Protein AF-A0A954XA10-F1 (afdb_monomer)

Secondary structure (DSSP, 8-state):
--------------------------HHHHHHHHHHHHHHHHHHHHHHHGGG--------------------TT---HHHHHHHHHHHHHHHHHHHHHHHHHHHT-SS---HHHHHHHHHHHHHHHH--------SSS--SSGGGS--SHHHHHHHHHH-

pLDDT: mean 70.25, std 20.05, range [32.91, 95.88]

Sequence (160 aa):
MSVTLKRAALTHLPTQTSYLTIPPKSITEAAMSYYRAAIVCGLFHMLVLDAAWGDEPASATPAKAATEKPADSHRVPLATARDRAKVMHNVYATTLEVIHDRYFHGDRAVIPARAMEDVFSEMKRQMKIEARWISVNLRAMSIDHEPETEFERQAAKALS

Radius of gyration: 32.08 Å; Cα contacts (8 Å, |Δi|>4): 57; chains: 1; bounding box: 71×60×80 Å

Solvent-accessible surface area (backbone atoms only — not comparable to full-atom values): 10490 Å² total; per-residue (Å²): 140,80,88,82,84,88,84,83,86,90,84,85,80,86,83,79,79,77,74,80,82,71,75,84,72,55,73,69,60,59,54,54,52,53,51,53,55,50,52,59,54,50,54,55,55,58,69,63,58,69,77,74,73,76,80,85,82,93,77,80,88,73,92,75,71,83,74,77,68,77,80,62,91,81,67,70,55,69,67,61,50,49,54,52,50,52,54,54,51,49,55,54,53,46,43,50,51,45,50,48,46,46,71,74,71,40,98,53,95,66,57,66,74,61,54,52,54,52,30,30,53,48,40,32,70,79,70,71,44,86,63,80,66,66,49,54,88,54,82,54,92,47,79,87,20,51,61,82,49,72,67,44,45,51,52,31,64,74,74,93

Mean predicted aligned error: 19.66 Å

Nearest PDB structures (foldseek):
  2f6m-assembly2_D  TM=5.474E-01  e=3.480E+00  Saccharomyces cerevisiae

Foldseek 3Di:
DDDDDDDDDDDDDDPPPPDPCPDPPDPVVVVVVVVVVVVVVVVVVVVVVVVPDDDDDDDDDDDDDPPPDPPPPPDDPPVVVVVVVVLVVLLVVLLCVLCCCCVPVNPDNDDVVVSVVVSQVSCCVPPVDHDDAADQPDDDPDPRRHQDDPVSVVVSVVVD

Structure (mmCIF, N/CA/C/O backbone):
data_AF-A0A954XA10-F1
#
_entry.id   AF-A0A954XA10-F1
#
loop_
_atom_site.group_PDB
_atom_site.id
_atom_site.type_symbol
_atom_site.label_atom_id
_atom_site.label_alt_id
_atom_site.label_comp_id
_atom_site.label_asym_id
_atom_site.label_entity_id
_atom_site.label_seq_id
_atom_site.pdbx_PDB_ins_code
_atom_site.Cartn_x
_atom_site.Cartn_y
_atom_site.Cartn_z
_atom_site.occupancy
_atom_site.B_iso_or_equiv
_atom_site.auth_seq_id
_atom_site.auth_comp_id
_atom_site.auth_asym_id
_atom_site.auth_atom_id
_atom_site.pdbx_PDB_model_num
ATOM 1 N N . MET A 1 1 ? 56.715 12.296 -37.375 1.00 35.69 1 MET A N 1
ATOM 2 C CA . MET A 1 1 ? 57.441 12.747 -36.165 1.00 35.69 1 MET A CA 1
ATOM 3 C C . MET A 1 1 ? 56.437 13.462 -35.278 1.00 35.69 1 MET A C 1
ATOM 5 O O . MET A 1 1 ? 55.844 14.405 -35.765 1.00 35.69 1 MET A O 1
ATOM 9 N N . SER A 1 2 ? 56.121 13.125 -34.036 1.00 32.91 2 SER A N 1
ATOM 10 C CA . SER A 1 2 ? 56.172 11.903 -33.231 1.00 32.91 2 SER A CA 1
ATOM 11 C C . SER A 1 2 ? 55.139 12.145 -32.125 1.00 32.91 2 SER A C 1
ATOM 13 O O . SER A 1 2 ? 55.119 13.219 -31.530 1.00 32.91 2 SER A O 1
ATOM 15 N N . VAL A 1 3 ? 54.264 11.170 -31.893 1.00 39.00 3 VAL A N 1
ATOM 16 C CA . VAL A 1 3 ? 53.295 11.157 -30.791 1.00 39.00 3 VAL A CA 1
ATOM 17 C C . VAL A 1 3 ? 54.035 10.709 -29.533 1.00 39.00 3 VAL A C 1
ATOM 19 O O . VAL A 1 3 ? 54.630 9.634 -29.545 1.00 39.00 3 VAL A O 1
ATOM 22 N N . THR A 1 4 ? 53.986 11.486 -28.449 1.00 42.84 4 THR A N 1
ATOM 23 C CA . THR A 1 4 ? 54.575 11.082 -27.161 1.00 42.84 4 THR A CA 1
ATOM 24 C C . THR A 1 4 ? 53.473 10.881 -26.127 1.00 42.84 4 THR A C 1
ATOM 26 O O . THR A 1 4 ? 53.104 11.790 -25.387 1.00 42.84 4 THR A O 1
ATOM 29 N N . LEU A 1 5 ? 52.952 9.652 -26.090 1.00 41.03 5 LEU A N 1
ATOM 30 C CA . LEU A 1 5 ? 52.228 9.082 -24.955 1.00 41.03 5 LEU A CA 1
ATOM 31 C C . LEU A 1 5 ? 53.165 9.063 -23.735 1.00 41.03 5 LEU A C 1
ATOM 33 O O . LEU A 1 5 ? 54.198 8.394 -23.771 1.00 41.03 5 LEU A O 1
ATOM 37 N N . LYS A 1 6 ? 52.791 9.708 -22.625 1.00 37.69 6 LYS A N 1
ATOM 38 C CA . LYS A 1 6 ? 53.356 9.383 -21.307 1.00 37.69 6 LYS A CA 1
ATOM 39 C C . LYS A 1 6 ? 52.396 8.448 -20.578 1.00 37.69 6 LYS A C 1
ATOM 41 O O . LYS A 1 6 ? 51.403 8.869 -19.998 1.00 37.69 6 LYS A O 1
ATOM 46 N N . ARG A 1 7 ? 52.715 7.158 -20.663 1.00 46.34 7 ARG A N 1
ATOM 47 C CA . ARG A 1 7 ? 52.110 6.042 -19.934 1.00 46.34 7 ARG A CA 1
ATOM 48 C C . ARG A 1 7 ? 53.102 5.646 -18.831 1.00 46.34 7 ARG A C 1
ATOM 50 O O . ARG A 1 7 ? 54.156 5.116 -19.153 1.00 46.34 7 ARG A O 1
ATOM 57 N N . ALA A 1 8 ? 52.802 5.958 -17.573 1.00 38.12 8 ALA A N 1
ATOM 58 C CA . ALA A 1 8 ? 53.468 5.457 -16.358 1.00 38.12 8 ALA A CA 1
ATOM 59 C C . ALA A 1 8 ? 52.649 5.979 -15.156 1.00 38.12 8 ALA A C 1
ATOM 61 O O . ALA A 1 8 ? 52.295 7.149 -15.161 1.00 38.12 8 ALA A O 1
ATOM 62 N N . ALA A 1 9 ? 52.264 5.235 -14.124 1.00 37.50 9 ALA A N 1
ATOM 63 C CA . ALA A 1 9 ? 52.687 3.927 -13.662 1.00 37.50 9 ALA A CA 1
ATOM 64 C C . ALA A 1 9 ? 51.496 3.238 -12.974 1.00 37.50 9 ALA A C 1
ATOM 66 O O . ALA A 1 9 ? 50.815 3.831 -12.141 1.00 37.50 9 ALA A O 1
ATOM 67 N N . LEU A 1 10 ? 51.258 1.984 -13.342 1.00 45.12 10 LEU A N 1
ATOM 68 C CA . LEU A 1 10 ? 50.294 1.091 -12.720 1.00 45.12 10 LEU A CA 1
ATOM 69 C C . LEU A 1 10 ? 51.103 -0.117 -12.258 1.00 45.12 10 LEU A C 1
ATOM 71 O O . LEU A 1 10 ? 51.370 -0.993 -13.070 1.00 45.12 10 LEU A O 1
ATOM 75 N N . THR A 1 11 ? 51.552 -0.142 -11.003 1.00 45.41 11 THR A N 1
ATOM 76 C CA . THR A 1 11 ? 52.231 -1.326 -10.459 1.00 45.41 11 THR A CA 1
ATOM 77 C C . THR A 1 11 ? 52.226 -1.335 -8.927 1.00 45.41 11 THR A C 1
ATOM 79 O O . THR A 1 11 ? 52.892 -0.526 -8.291 1.00 45.41 11 THR A O 1
ATOM 82 N N . HIS A 1 12 ? 51.501 -2.330 -8.401 1.00 42.69 12 HIS A N 1
ATOM 83 C CA . HIS A 1 12 ? 51.648 -3.008 -7.105 1.00 42.69 12 HIS A CA 1
ATOM 84 C C . HIS A 1 12 ? 51.046 -2.358 -5.843 1.00 42.69 12 HIS A C 1
ATOM 86 O O . HIS A 1 12 ? 51.757 -1.811 -5.008 1.00 42.69 12 HIS A O 1
ATOM 92 N N . LEU A 1 13 ? 49.740 -2.578 -5.624 1.00 42.84 13 LEU A N 1
ATOM 93 C CA . LEU A 1 13 ? 49.237 -2.826 -4.264 1.00 42.84 13 LEU A CA 1
ATOM 94 C C . LEU A 1 13 ? 49.335 -4.337 -3.973 1.00 42.84 13 LEU A C 1
ATOM 96 O O . LEU A 1 13 ? 48.906 -5.129 -4.817 1.00 42.84 13 LEU A O 1
ATOM 100 N N . PRO A 1 14 ? 49.889 -4.764 -2.824 1.00 39.53 14 PRO A N 1
ATOM 101 C CA . PRO A 1 14 ? 49.947 -6.173 -2.461 1.00 39.53 14 PRO A CA 1
ATOM 102 C C . PRO A 1 14 ? 48.569 -6.670 -2.008 1.00 39.53 14 PRO A C 1
ATOM 104 O O . PRO A 1 14 ? 48.064 -6.317 -0.944 1.00 39.53 14 PRO A O 1
ATOM 107 N N . THR A 1 15 ? 47.969 -7.531 -2.823 1.00 48.50 15 THR A N 1
ATOM 108 C CA . THR A 1 15 ? 46.802 -8.344 -2.477 1.00 48.50 15 THR A CA 1
ATOM 109 C C . THR A 1 15 ? 47.234 -9.428 -1.486 1.00 48.50 15 THR A C 1
ATOM 111 O O . THR A 1 15 ? 47.597 -10.532 -1.882 1.00 48.50 15 THR A O 1
ATOM 114 N N . GLN A 1 16 ? 47.240 -9.132 -0.186 1.00 43.38 16 GLN A N 1
ATOM 115 C CA . GLN A 1 16 ? 47.429 -10.159 0.841 1.00 43.38 16 GLN A CA 1
ATOM 116 C C . GLN A 1 16 ? 46.066 -10.733 1.249 1.00 43.38 16 GLN A C 1
ATOM 118 O O . GLN A 1 16 ? 45.523 -10.435 2.309 1.00 43.38 16 GLN A O 1
ATOM 123 N N . THR A 1 17 ? 45.494 -11.571 0.385 1.00 45.97 17 THR A N 1
ATOM 124 C CA . THR A 1 17 ? 44.429 -12.497 0.782 1.00 45.97 17 THR A CA 1
ATOM 125 C C . THR A 1 17 ? 45.094 -13.665 1.501 1.00 45.97 17 THR A C 1
ATOM 127 O O . THR A 1 17 ? 45.456 -14.671 0.893 1.00 45.97 17 THR A O 1
ATOM 130 N N . SER A 1 18 ? 45.311 -13.508 2.805 1.00 40.62 18 SER A N 1
ATOM 131 C CA . SER A 1 18 ? 45.686 -14.612 3.684 1.00 40.62 18 SER A CA 1
ATOM 132 C C . SER A 1 18 ? 44.498 -15.566 3.779 1.00 40.62 18 SER A C 1
ATOM 134 O O . SER A 1 18 ? 43.600 -15.384 4.599 1.00 40.62 18 SER A O 1
ATOM 136 N N . TYR A 1 19 ? 44.468 -16.569 2.903 1.00 44.25 19 TYR A N 1
ATOM 137 C CA . TYR A 1 19 ? 43.609 -17.729 3.080 1.00 44.25 19 TYR A CA 1
ATOM 138 C C . TYR A 1 19 ? 43.993 -18.387 4.403 1.00 44.25 19 TYR A C 1
ATOM 140 O O . TYR A 1 19 ? 45.127 -18.825 4.597 1.00 44.25 19 TYR A O 1
ATOM 148 N N . LEU A 1 20 ? 43.041 -18.413 5.331 1.00 40.12 20 LEU A N 1
ATOM 149 C CA . LEU A 1 20 ? 43.119 -19.215 6.536 1.00 40.12 20 LEU A CA 1
ATOM 150 C C . LEU A 1 20 ? 43.192 -20.681 6.084 1.00 40.12 20 LEU A C 1
ATOM 152 O O . LEU A 1 20 ? 42.174 -21.284 5.748 1.00 40.12 20 LEU A O 1
ATOM 156 N N . THR A 1 21 ? 44.402 -21.236 6.015 1.00 47.78 21 THR A N 1
ATOM 157 C CA . THR A 1 21 ? 44.625 -22.674 5.856 1.00 47.78 21 THR A CA 1
ATOM 158 C C . THR A 1 21 ? 44.075 -23.356 7.101 1.00 47.78 21 THR A C 1
ATOM 160 O O . THR A 1 21 ? 44.761 -23.518 8.108 1.00 47.78 21 THR A O 1
ATOM 163 N N . ILE A 1 22 ? 42.794 -23.708 7.053 1.00 53.84 22 ILE A N 1
ATOM 164 C CA . ILE A 1 22 ? 42.171 -24.611 8.010 1.00 53.84 22 ILE A CA 1
ATOM 165 C C . ILE A 1 22 ? 42.719 -26.002 7.660 1.00 53.84 22 ILE A C 1
ATOM 167 O O . ILE A 1 22 ? 42.482 -26.466 6.542 1.00 53.84 22 ILE A O 1
ATOM 171 N N . PRO A 1 23 ? 43.482 -26.670 8.544 1.00 62.72 23 PRO A N 1
ATOM 172 C CA . PRO A 1 23 ? 43.934 -28.025 8.263 1.00 62.72 23 PRO A CA 1
ATOM 173 C C . PRO A 1 23 ? 42.707 -28.934 8.090 1.00 62.72 23 PRO A C 1
ATOM 175 O O . PRO A 1 23 ? 41.739 -28.787 8.847 1.00 62.72 23 PRO A O 1
ATOM 178 N N . PRO A 1 24 ? 42.714 -29.877 7.131 1.00 51.59 24 PRO A N 1
ATOM 179 C CA . PRO A 1 24 ? 41.606 -30.799 6.960 1.00 51.59 24 PRO A CA 1
ATOM 180 C C . PRO A 1 24 ? 41.563 -31.722 8.179 1.00 51.59 24 PRO A C 1
ATOM 182 O O . PRO A 1 24 ? 42.288 -32.711 8.254 1.00 51.59 24 PRO A O 1
ATOM 185 N N . LYS A 1 25 ? 40.715 -31.398 9.161 1.00 60.03 25 LYS A N 1
ATOM 186 C CA . LYS A 1 25 ? 40.306 -32.390 10.153 1.00 60.03 25 LYS A CA 1
ATOM 187 C C . LYS A 1 25 ? 39.583 -33.478 9.375 1.00 60.03 25 LYS A C 1
ATOM 189 O O . LYS A 1 25 ? 38.602 -33.201 8.683 1.00 60.03 25 LYS A O 1
ATOM 194 N N . SER A 1 26 ? 40.138 -34.683 9.424 1.00 60.47 26 SER A N 1
ATOM 195 C CA . SER A 1 26 ? 39.601 -35.852 8.748 1.00 60.47 26 SER A CA 1
ATOM 196 C C . SER A 1 26 ? 38.116 -35.981 9.089 1.00 60.47 26 SER A C 1
ATOM 198 O O . SER A 1 26 ? 37.699 -35.859 10.242 1.00 60.47 26 SER A O 1
ATOM 200 N N . ILE A 1 27 ? 37.304 -36.182 8.052 1.00 58.94 27 ILE A N 1
ATOM 201 C CA . ILE A 1 27 ? 35.832 -36.219 8.103 1.00 58.94 27 ILE A CA 1
ATOM 202 C C . ILE A 1 27 ? 35.323 -37.191 9.192 1.00 58.94 27 ILE A C 1
ATOM 204 O O . ILE A 1 27 ? 34.243 -37.014 9.754 1.00 58.94 27 ILE A O 1
ATOM 208 N N . THR A 1 28 ? 36.148 -38.170 9.563 1.00 56.62 28 THR A N 1
ATOM 209 C CA . THR A 1 28 ? 35.916 -39.148 10.626 1.00 56.62 28 THR A CA 1
ATOM 210 C C . THR A 1 28 ? 35.874 -38.558 12.042 1.00 56.62 28 THR A C 1
ATOM 212 O O . THR A 1 28 ? 35.043 -38.988 12.839 1.00 56.62 28 THR A O 1
ATOM 215 N N . GLU A 1 29 ? 36.701 -37.564 12.385 1.00 55.38 29 GLU A N 1
ATOM 216 C CA . GLU A 1 29 ? 36.732 -37.005 13.752 1.00 55.38 29 GLU A CA 1
ATOM 217 C C . GLU A 1 29 ? 35.584 -36.023 14.018 1.00 55.38 29 GLU A C 1
ATOM 219 O O . GLU A 1 29 ? 35.011 -36.004 15.111 1.00 55.38 29 GLU A O 1
ATOM 224 N N . ALA A 1 30 ? 35.193 -35.245 13.003 1.00 55.97 30 ALA A N 1
ATOM 225 C CA . ALA A 1 30 ? 34.059 -34.332 13.105 1.00 55.97 30 ALA A CA 1
ATOM 226 C C . ALA A 1 30 ? 32.738 -35.101 13.285 1.00 55.97 30 ALA A C 1
ATOM 228 O O . ALA A 1 30 ? 31.938 -34.754 14.154 1.00 55.97 30 ALA A O 1
ATOM 229 N N . ALA A 1 31 ? 32.544 -36.194 12.539 1.00 56.22 31 ALA A N 1
ATOM 230 C CA . ALA A 1 31 ? 31.349 -37.030 12.639 1.00 56.22 31 ALA A CA 1
ATOM 231 C C . ALA A 1 31 ? 31.204 -37.699 14.021 1.00 56.22 31 ALA A C 1
ATOM 233 O O . ALA A 1 31 ? 30.108 -37.735 14.580 1.00 56.22 31 ALA A O 1
ATOM 234 N N . MET A 1 32 ? 32.309 -38.160 14.622 1.00 58.94 32 MET A N 1
ATOM 235 C CA . MET A 1 32 ? 32.290 -38.767 15.961 1.00 58.94 32 MET A CA 1
ATOM 236 C C . MET A 1 32 ? 32.028 -37.754 17.086 1.00 58.94 32 MET A C 1
ATOM 238 O O . MET A 1 32 ? 31.395 -38.105 18.084 1.00 58.94 32 MET A O 1
ATOM 242 N N . SER A 1 33 ? 32.461 -36.498 16.932 1.00 57.44 33 SER A N 1
ATOM 243 C CA . SER A 1 33 ? 32.159 -35.422 17.889 1.00 57.44 33 SER A CA 1
ATOM 244 C C . SER A 1 33 ? 30.668 -35.056 17.886 1.00 57.44 33 SER A C 1
ATOM 246 O O . SER A 1 33 ? 30.035 -34.991 18.942 1.00 57.44 33 SER A O 1
ATOM 248 N N . TYR A 1 34 ? 30.072 -34.926 16.696 1.00 59.31 34 TYR A N 1
ATOM 249 C CA . TYR A 1 34 ? 28.637 -34.663 16.548 1.00 59.31 34 TYR A CA 1
ATOM 250 C C . TYR A 1 34 ? 27.770 -35.813 17.079 1.00 59.31 34 TYR A C 1
ATOM 252 O O . TYR A 1 34 ? 26.756 -35.568 17.731 1.00 59.31 34 TYR A O 1
ATOM 260 N N . TYR A 1 35 ? 28.191 -37.065 16.875 1.00 57.12 35 TYR A N 1
ATOM 261 C CA . TYR A 1 35 ? 27.448 -38.236 17.347 1.00 57.12 35 TYR A CA 1
ATOM 262 C C . TYR A 1 35 ? 27.449 -38.358 18.881 1.00 57.12 35 TYR A C 1
ATOM 264 O O . TYR A 1 35 ? 26.427 -38.674 19.487 1.00 57.12 35 TYR A O 1
ATOM 272 N N . ARG A 1 36 ? 28.568 -38.017 19.537 1.00 61.38 36 ARG A N 1
ATOM 273 C CA . ARG A 1 36 ? 28.663 -37.985 21.007 1.00 61.38 36 ARG A CA 1
ATOM 274 C C . ARG A 1 36 ? 27.806 -36.878 21.627 1.00 61.38 36 ARG A C 1
ATOM 276 O O . ARG A 1 36 ? 27.157 -37.124 22.641 1.00 61.38 36 ARG A O 1
ATOM 283 N N . ALA A 1 37 ? 27.751 -35.699 21.007 1.00 58.81 37 ALA A N 1
ATOM 284 C CA . ALA A 1 37 ? 26.885 -34.607 21.458 1.00 58.81 37 ALA A CA 1
ATOM 285 C C . ALA A 1 37 ? 25.388 -34.930 21.275 1.00 58.81 37 ALA A C 1
ATOM 287 O O . ALA A 1 37 ? 24.579 -34.635 22.156 1.00 58.81 37 ALA A O 1
ATOM 288 N N . ALA A 1 38 ? 25.021 -35.598 20.176 1.00 58.72 38 ALA A N 1
ATOM 289 C CA . ALA A 1 38 ? 23.645 -36.015 19.910 1.00 58.72 38 ALA A CA 1
ATOM 290 C C . ALA A 1 38 ? 23.142 -37.081 20.902 1.00 58.72 38 ALA A C 1
ATOM 292 O O . ALA A 1 38 ? 22.001 -37.002 21.353 1.00 58.72 38 ALA A O 1
ATOM 293 N N . ILE A 1 39 ? 23.994 -38.032 21.305 1.00 60.34 39 ILE A N 1
ATOM 294 C CA . ILE A 1 39 ? 23.631 -39.076 22.281 1.00 60.34 39 ILE A CA 1
ATOM 295 C C . ILE A 1 39 ? 23.397 -38.487 23.679 1.00 60.34 39 ILE A C 1
ATOM 297 O O . ILE A 1 39 ? 22.428 -38.855 24.340 1.00 60.34 39 ILE A O 1
ATOM 301 N N . VAL A 1 40 ? 24.228 -37.536 24.119 1.00 59.81 40 VAL A N 1
ATOM 302 C CA . VAL A 1 40 ? 24.068 -36.892 25.437 1.00 59.81 40 VAL A CA 1
ATOM 303 C C . VAL A 1 40 ? 22.815 -36.006 25.482 1.00 59.81 40 VAL A C 1
ATOM 305 O O . VAL A 1 40 ? 22.126 -35.973 26.498 1.00 59.81 40 VAL A O 1
ATOM 308 N N . CYS A 1 41 ? 22.459 -35.342 24.376 1.00 57.62 41 CYS A N 1
ATOM 309 C CA . CYS A 1 41 ? 21.248 -34.518 24.302 1.00 57.62 41 CYS A CA 1
ATOM 310 C C . CYS A 1 41 ? 19.958 -35.356 24.151 1.00 57.62 41 CYS A C 1
ATOM 312 O O . CYS A 1 41 ? 18.929 -35.022 24.743 1.00 57.62 41 CYS A O 1
ATOM 314 N N . GLY A 1 42 ? 20.025 -36.475 23.419 1.00 52.78 42 GLY A N 1
ATOM 315 C CA . GLY A 1 42 ? 18.910 -37.412 23.245 1.00 52.78 42 GLY A CA 1
ATOM 316 C C . GLY A 1 42 ? 18.561 -38.186 24.519 1.00 52.78 42 GLY A C 1
ATOM 317 O O . GLY A 1 42 ? 17.387 -38.289 24.867 1.00 52.78 42 GLY A O 1
ATOM 318 N N . LEU A 1 43 ? 19.565 -38.653 25.272 1.00 56.94 43 LEU A N 1
ATOM 319 C CA . LEU A 1 43 ? 19.347 -39.313 26.568 1.00 56.94 43 LEU A CA 1
ATOM 320 C C . LEU A 1 43 ? 18.766 -38.362 27.624 1.0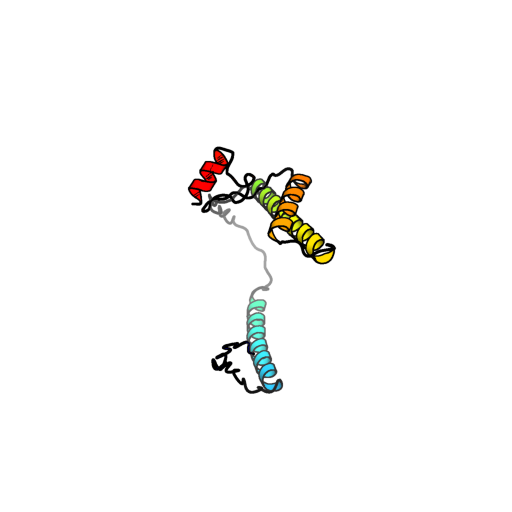0 56.94 43 LEU A C 1
ATOM 322 O O . LEU A 1 43 ? 17.981 -38.795 28.462 1.00 56.94 43 LEU A O 1
ATOM 326 N N . PHE A 1 44 ? 19.082 -37.064 27.558 1.00 45.38 44 PHE A N 1
ATOM 327 C CA . PHE A 1 44 ? 18.502 -36.070 28.465 1.00 45.38 44 PHE A CA 1
ATOM 328 C C . PHE A 1 44 ? 17.024 -35.777 28.155 1.00 45.38 44 PHE A C 1
ATOM 330 O O . PHE A 1 44 ? 16.235 -35.583 29.073 1.00 45.38 44 PHE A O 1
ATOM 337 N N . HIS A 1 45 ? 16.618 -35.812 26.880 1.00 48.94 45 HIS A N 1
ATOM 338 C CA . HIS A 1 45 ? 15.201 -35.694 26.509 1.00 48.94 45 HIS A CA 1
ATOM 339 C C . HIS A 1 45 ? 14.395 -36.954 26.831 1.00 48.94 45 HIS A C 1
ATOM 341 O O . HIS A 1 45 ? 13.225 -36.842 27.189 1.00 48.94 45 HIS A O 1
ATOM 347 N N . MET A 1 46 ? 15.005 -38.140 26.751 1.00 45.25 46 MET A N 1
ATOM 348 C CA . MET A 1 46 ? 14.305 -39.386 27.069 1.00 45.25 46 MET A CA 1
ATOM 349 C C . MET A 1 46 ? 14.036 -39.533 28.576 1.00 45.25 46 MET A C 1
ATOM 351 O O . MET A 1 46 ? 12.999 -40.055 28.959 1.00 45.25 46 MET A O 1
ATOM 355 N N . LEU A 1 47 ? 14.907 -38.996 29.440 1.00 47.88 47 LEU A N 1
ATOM 356 C CA . LEU A 1 47 ? 14.746 -39.091 30.899 1.00 47.88 47 LEU A CA 1
ATOM 357 C C . LEU A 1 47 ? 13.741 -38.074 31.482 1.00 47.88 47 LEU A C 1
ATOM 359 O O . LEU A 1 47 ? 13.258 -38.257 32.594 1.00 47.88 47 LEU A O 1
ATOM 363 N N . VAL A 1 48 ? 13.390 -37.020 30.735 1.00 49.81 48 VAL A N 1
ATOM 364 C CA . VAL A 1 48 ? 12.376 -36.025 31.146 1.00 49.81 48 VAL A CA 1
ATOM 365 C C . VAL A 1 48 ? 10.967 -36.399 30.655 1.00 49.81 48 VAL A C 1
ATOM 367 O O . VAL A 1 48 ? 9.982 -35.929 31.221 1.00 49.81 48 VAL A O 1
ATOM 370 N N . LEU A 1 49 ? 10.843 -37.274 29.650 1.00 46.16 49 LEU A N 1
ATOM 371 C CA . LEU A 1 49 ? 9.549 -37.616 29.048 1.00 46.16 49 LEU A CA 1
ATOM 372 C C . LEU A 1 49 ? 8.780 -38.737 29.779 1.00 46.16 49 LEU A C 1
ATOM 374 O O . LEU A 1 49 ? 7.557 -38.776 29.683 1.00 46.16 49 LEU A O 1
ATOM 378 N N . ASP A 1 50 ? 9.451 -39.590 30.560 1.00 41.38 50 ASP A N 1
ATOM 379 C CA . ASP A 1 50 ? 8.800 -40.666 31.338 1.00 41.38 50 ASP A CA 1
ATOM 380 C C . ASP A 1 50 ? 8.136 -40.181 32.645 1.00 41.38 50 ASP A C 1
ATOM 382 O O . ASP A 1 50 ? 7.317 -40.881 33.233 1.00 41.38 50 ASP A O 1
ATOM 386 N N . ALA A 1 51 ? 8.420 -38.955 33.100 1.00 48.25 51 ALA A N 1
ATOM 387 C CA . ALA A 1 51 ? 7.808 -38.403 34.316 1.00 48.25 51 ALA A CA 1
ATOM 388 C C . ALA A 1 51 ? 6.412 -37.782 34.090 1.00 48.25 51 ALA A C 1
ATOM 390 O O . ALA A 1 51 ? 5.799 -37.296 35.040 1.00 48.25 51 ALA A O 1
ATOM 391 N N . ALA A 1 52 ? 5.909 -37.773 32.850 1.00 52.72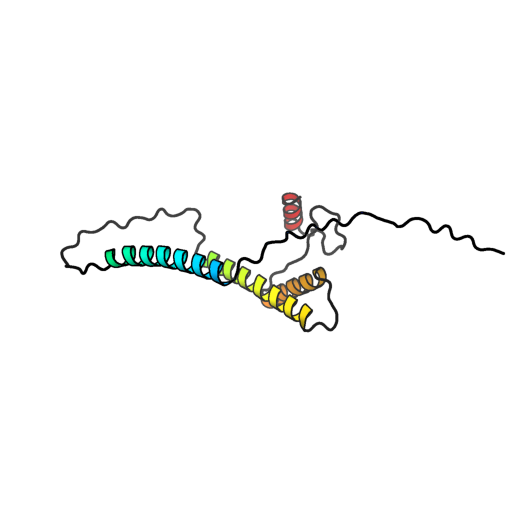 52 ALA A N 1
ATOM 392 C CA . ALA A 1 52 ? 4.662 -37.096 32.483 1.00 52.72 52 ALA A CA 1
ATOM 393 C C . ALA A 1 52 ? 3.488 -38.037 32.144 1.00 52.72 52 ALA A C 1
ATOM 395 O O . ALA A 1 52 ? 2.397 -37.541 31.870 1.00 52.72 52 ALA A O 1
ATOM 396 N N . TRP A 1 53 ? 3.672 -39.363 32.196 1.00 48.25 53 TRP A N 1
ATOM 397 C CA . TRP A 1 53 ? 2.605 -40.345 31.937 1.00 48.25 53 TRP A CA 1
ATOM 398 C C . TRP A 1 53 ? 2.391 -41.306 33.116 1.00 48.25 53 TRP A C 1
ATOM 400 O O . TRP A 1 53 ? 2.353 -42.523 32.974 1.00 48.25 53 TRP A O 1
ATOM 410 N N . GLY A 1 54 ? 2.256 -40.737 34.315 1.00 40.69 54 GLY A N 1
ATOM 411 C CA . GLY A 1 54 ? 1.653 -41.437 35.446 1.00 40.69 54 GLY A CA 1
ATOM 412 C C . GLY A 1 54 ? 0.13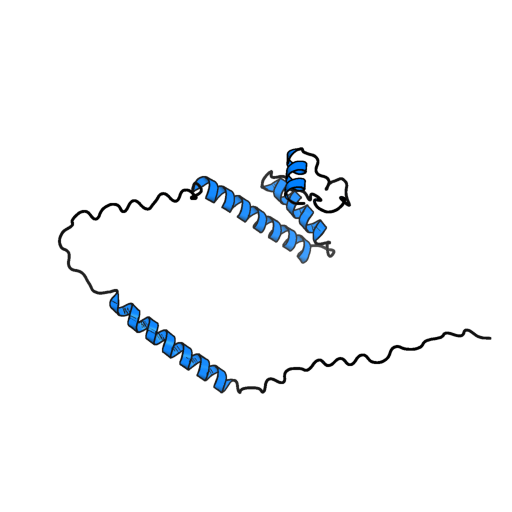1 -41.427 35.307 1.00 40.69 54 GLY A C 1
ATOM 413 O O . GLY A 1 54 ? -0.478 -40.359 35.325 1.00 40.69 54 GLY A O 1
ATOM 414 N N . ASP A 1 55 ? -0.439 -42.616 35.131 1.00 44.38 55 ASP A N 1
ATOM 415 C CA . ASP A 1 55 ? -1.872 -42.915 35.069 1.00 44.38 55 ASP A CA 1
ATOM 416 C C . ASP A 1 55 ? -2.629 -42.483 36.349 1.00 44.38 55 ASP A C 1
ATOM 418 O O . ASP A 1 55 ? -2.055 -42.365 37.435 1.00 44.38 55 ASP A O 1
ATOM 422 N N . GLU A 1 56 ? -3.924 -42.216 36.189 1.00 47.69 56 GLU A N 1
ATOM 423 C CA . GLU A 1 56 ? -4.845 -41.560 37.131 1.00 47.69 56 GLU A CA 1
ATOM 424 C C . GLU A 1 56 ? -5.196 -42.450 38.349 1.00 47.69 56 GLU A C 1
ATOM 426 O O . GLU A 1 56 ? -5.089 -43.677 38.295 1.00 47.69 56 GLU A O 1
ATOM 431 N N . PRO A 1 57 ? -5.742 -41.877 39.441 1.00 51.09 57 PRO A N 1
ATOM 432 C CA . PRO A 1 57 ? -7.151 -42.212 39.643 1.00 51.09 57 PRO A CA 1
ATOM 433 C C . PRO A 1 57 ? -8.030 -41.024 40.046 1.00 51.09 57 PRO A C 1
ATOM 435 O O . PRO A 1 57 ? -7.726 -40.244 40.951 1.00 51.09 57 PRO A O 1
ATOM 438 N N . ALA A 1 58 ? -9.183 -40.972 39.386 1.00 51.31 58 ALA A N 1
ATOM 439 C CA . ALA A 1 58 ? -10.326 -40.127 39.664 1.00 51.31 58 ALA A CA 1
ATOM 440 C C . ALA A 1 58 ? -10.689 -40.045 41.159 1.00 51.31 58 ALA A C 1
ATOM 442 O O . ALA A 1 58 ? -11.011 -41.052 41.789 1.00 51.31 58 ALA A O 1
ATOM 443 N N . SER A 1 59 ? -10.756 -38.822 41.695 1.00 38.34 59 SER A N 1
ATOM 444 C CA . SER A 1 59 ? -11.698 -38.454 42.758 1.00 38.34 59 SER A CA 1
ATOM 445 C C . SER A 1 59 ? -11.788 -36.934 42.932 1.00 38.34 59 SER A C 1
ATOM 447 O O . SER A 1 59 ? -10.792 -36.262 43.180 1.00 38.34 59 SER A O 1
ATOM 449 N N . ALA A 1 60 ? -13.028 -36.447 42.854 1.00 44.88 60 ALA A N 1
ATOM 450 C CA . ALA A 1 60 ? -13.561 -35.220 43.447 1.00 44.88 60 ALA A CA 1
ATOM 451 C C . ALA A 1 60 ? -12.994 -33.855 42.993 1.00 44.88 60 ALA A C 1
ATOM 453 O O . ALA A 1 60 ? -11.943 -33.381 43.414 1.00 44.88 60 ALA A O 1
ATOM 454 N N . THR A 1 61 ? -13.822 -33.139 42.227 1.00 45.59 61 THR A N 1
ATOM 455 C CA . THR A 1 61 ? -13.769 -31.680 42.060 1.00 45.59 61 THR A CA 1
ATOM 456 C C . THR A 1 61 ? -13.771 -30.969 43.422 1.00 45.59 61 THR A C 1
ATOM 458 O O . THR A 1 61 ? -14.581 -31.293 44.291 1.00 45.59 61 THR A O 1
ATOM 461 N N . PRO A 1 62 ? -12.978 -29.897 43.563 1.00 44.00 62 PRO A N 1
ATOM 462 C CA . PRO A 1 62 ? -13.626 -28.618 43.802 1.00 44.00 62 PRO A CA 1
ATOM 463 C C . PRO A 1 62 ? -13.178 -27.577 42.775 1.00 44.00 62 PRO A C 1
ATOM 465 O O . PRO A 1 62 ? -12.060 -27.589 42.265 1.00 44.00 62 PRO A O 1
ATOM 468 N N . ALA A 1 63 ? -14.121 -26.697 42.452 1.00 52.41 63 ALA A N 1
ATOM 469 C CA . ALA A 1 63 ? -14.008 -25.575 41.538 1.00 52.41 63 ALA A CA 1
ATOM 470 C C . ALA A 1 63 ? -12.636 -24.880 41.603 1.00 52.41 63 ALA A C 1
ATOM 472 O O . ALA A 1 63 ? -12.345 -24.123 42.530 1.00 52.41 63 ALA A O 1
ATOM 473 N N . LYS A 1 64 ? -11.797 -25.099 40.584 1.00 50.41 64 LYS A N 1
ATOM 474 C CA . LYS A 1 64 ? -10.599 -24.292 40.370 1.00 50.41 64 LYS A CA 1
ATOM 475 C C . LYS A 1 64 ? -11.030 -23.034 39.632 1.00 50.41 64 LYS A C 1
ATOM 477 O O . LYS A 1 64 ? -11.366 -23.085 38.452 1.00 50.41 64 LYS A O 1
ATOM 482 N N . ALA A 1 65 ? -11.072 -21.949 40.399 1.00 45.81 65 ALA A N 1
ATOM 483 C CA . ALA A 1 65 ? -11.258 -20.572 39.981 1.00 45.81 65 ALA A CA 1
ATOM 484 C C . ALA A 1 65 ? -10.839 -20.340 38.525 1.00 45.81 65 ALA A C 1
ATOM 486 O O . ALA A 1 65 ? -9.681 -20.571 38.160 1.00 45.81 65 ALA A O 1
ATOM 487 N N . ALA A 1 66 ? -11.792 -19.856 37.723 1.00 50.97 66 ALA A N 1
ATOM 488 C CA . ALA A 1 66 ? -11.504 -19.199 36.464 1.00 50.97 66 ALA A CA 1
ATOM 489 C C . ALA A 1 66 ? -10.444 -18.139 36.757 1.00 50.97 66 ALA A C 1
ATOM 491 O O . ALA A 1 66 ? -10.710 -17.113 37.376 1.00 50.97 66 ALA A O 1
ATOM 492 N N . THR A 1 67 ? -9.203 -18.463 36.408 1.00 46.31 67 THR A N 1
ATOM 493 C CA . THR A 1 67 ? -8.096 -17.533 36.507 1.00 46.31 67 THR A CA 1
ATOM 494 C C . THR A 1 67 ? -8.379 -16.517 35.420 1.00 46.31 67 THR A C 1
ATOM 496 O O . THR A 1 67 ? -8.177 -16.794 34.237 1.00 46.31 67 THR A O 1
ATOM 499 N N . GLU A 1 68 ? -8.977 -15.397 35.815 1.00 58.59 68 GLU A N 1
ATOM 500 C CA . GLU A 1 68 ? -9.190 -14.237 34.969 1.00 58.59 68 GLU A CA 1
ATOM 501 C C . GLU A 1 68 ? -7.813 -13.806 34.467 1.00 58.59 68 GLU A C 1
ATOM 503 O O . GLU A 1 68 ? -7.012 -13.190 35.170 1.00 58.59 68 GLU A O 1
ATOM 508 N N . LYS A 1 69 ? -7.478 -14.274 33.262 1.00 62.47 69 LYS A N 1
ATOM 509 C CA . LYS A 1 69 ? -6.267 -13.880 32.560 1.00 62.47 69 LYS A CA 1
ATOM 510 C C . LYS A 1 69 ? -6.360 -12.363 32.415 1.00 62.47 69 LYS A C 1
ATOM 512 O O . LYS A 1 69 ? -7.374 -11.912 31.878 1.00 62.47 69 LYS A O 1
ATOM 517 N N . PRO A 1 70 ? -5.359 -11.588 32.873 1.00 55.97 70 PRO A N 1
ATOM 518 C CA . PRO A 1 70 ? -5.438 -10.141 32.803 1.00 55.97 70 PRO A CA 1
ATOM 519 C C . PRO A 1 70 ? -5.729 -9.768 31.354 1.00 55.97 70 PRO A C 1
ATOM 521 O O . PRO A 1 70 ? -5.061 -10.255 30.433 1.00 55.97 70 PRO A O 1
ATOM 524 N N . ALA A 1 71 ? -6.798 -8.998 31.161 1.00 63.19 71 ALA A N 1
ATOM 525 C CA . ALA A 1 71 ? -7.159 -8.457 29.868 1.00 63.19 71 ALA A CA 1
ATOM 526 C C . ALA A 1 71 ? -5.993 -7.578 29.416 1.00 63.19 71 ALA A C 1
ATOM 528 O O . ALA A 1 71 ? -5.827 -6.451 29.871 1.00 63.19 71 ALA A O 1
ATOM 529 N N . ASP A 1 72 ? -5.132 -8.161 28.588 1.00 69.81 72 ASP A N 1
ATOM 530 C CA . ASP A 1 72 ? -3.995 -7.489 27.989 1.00 69.81 72 ASP A CA 1
ATOM 531 C C . ASP A 1 72 ? -4.534 -6.308 27.177 1.00 69.81 72 ASP A C 1
ATOM 533 O O . ASP A 1 72 ? -5.173 -6.491 26.135 1.00 69.81 72 ASP A O 1
ATOM 537 N N . SER A 1 73 ? -4.338 -5.097 27.704 1.00 69.19 73 SER A N 1
ATOM 538 C CA . SER A 1 73 ? -4.877 -3.845 27.163 1.00 69.19 73 SER A CA 1
ATOM 539 C C . SER A 1 73 ? -4.342 -3.525 25.767 1.00 69.19 73 SER A C 1
ATOM 541 O O . SER A 1 73 ? -4.848 -2.624 25.101 1.00 69.19 73 SER A O 1
ATOM 543 N N . HIS A 1 74 ? -3.355 -4.290 25.298 1.00 77.56 74 HIS A N 1
ATOM 544 C CA . HIS A 1 74 ? -2.747 -4.152 23.987 1.00 77.56 74 HIS A CA 1
ATOM 545 C C . HIS A 1 74 ? -3.245 -5.184 22.957 1.00 77.56 74 HIS A C 1
ATOM 547 O O . HIS A 1 74 ? -2.775 -5.211 21.809 1.00 77.56 74 HIS A O 1
ATOM 553 N N . ARG A 1 75 ? -4.196 -6.055 23.326 1.00 83.25 75 ARG A N 1
ATOM 554 C CA . ARG A 1 75 ? -4.678 -7.106 22.429 1.00 83.25 75 ARG A CA 1
ATOM 555 C C . ARG A 1 75 ? -5.593 -6.534 21.349 1.00 83.25 75 ARG A C 1
ATOM 557 O O . ARG A 1 75 ? -6.733 -6.153 21.593 1.00 83.25 75 ARG A O 1
ATOM 564 N N . VAL A 1 76 ? -5.096 -6.543 20.116 1.00 87.69 76 VAL A N 1
ATOM 565 C CA . VAL A 1 76 ? -5.879 -6.182 18.930 1.00 87.69 76 VAL A CA 1
ATOM 566 C C . VAL A 1 76 ? -7.056 -7.163 18.774 1.00 87.69 76 VAL A C 1
ATOM 568 O O . VAL A 1 76 ? -6.849 -8.375 18.918 1.00 87.69 76 VAL A O 1
ATOM 571 N N . PRO A 1 77 ? -8.277 -6.688 18.451 1.00 92.69 77 PRO A N 1
ATOM 572 C CA . PRO A 1 77 ? -9.406 -7.564 18.164 1.00 92.69 77 PRO A CA 1
ATOM 573 C C . PRO A 1 77 ? -9.068 -8.576 17.067 1.00 92.69 77 PRO A C 1
ATOM 575 O O . PRO A 1 77 ? -8.413 -8.247 16.076 1.00 92.69 77 PRO A O 1
ATOM 578 N N . LEU A 1 78 ? -9.548 -9.812 17.217 1.00 92.12 78 LEU A N 1
ATOM 579 C CA . LEU A 1 78 ? -9.213 -10.907 16.302 1.00 92.12 78 LEU A CA 1
ATOM 580 C C . LEU A 1 78 ? -9.598 -10.607 14.844 1.00 92.12 78 LEU A C 1
ATOM 582 O O . LEU A 1 78 ? -8.874 -11.001 13.934 1.00 92.12 78 LEU A O 1
ATOM 586 N N . ALA A 1 79 ? -10.704 -9.893 14.624 1.00 92.81 79 ALA A N 1
ATOM 587 C CA . ALA A 1 79 ? -11.112 -9.442 13.293 1.00 92.81 79 ALA A CA 1
ATOM 588 C C . ALA A 1 79 ? -10.041 -8.537 12.660 1.00 92.81 79 ALA A C 1
ATOM 590 O O . ALA A 1 79 ? -9.489 -8.872 11.619 1.00 92.81 79 ALA A O 1
ATOM 591 N N . THR A 1 80 ? -9.635 -7.476 13.361 1.00 93.25 80 THR A N 1
ATOM 592 C CA . THR A 1 80 ? -8.591 -6.552 12.901 1.00 93.25 80 THR A CA 1
ATOM 593 C C . THR A 1 80 ? -7.241 -7.244 12.704 1.00 93.25 80 THR A C 1
ATOM 595 O O . THR A 1 80 ? -6.516 -6.930 11.763 1.00 93.25 80 THR A O 1
ATOM 598 N N . ALA A 1 81 ? -6.885 -8.199 13.567 1.00 94.06 81 ALA A N 1
ATOM 599 C CA . ALA A 1 81 ? -5.661 -8.979 13.408 1.00 94.06 81 ALA A CA 1
ATOM 600 C C . ALA A 1 81 ? -5.685 -9.825 12.121 1.00 94.06 81 ALA A C 1
ATOM 602 O O . ALA A 1 81 ? -4.688 -9.870 11.400 1.00 94.06 81 ALA A O 1
ATOM 603 N N . ARG A 1 82 ? -6.827 -10.450 11.802 1.00 95.31 82 ARG A N 1
ATOM 604 C CA . ARG A 1 82 ? -7.014 -11.210 10.555 1.00 95.31 82 ARG A CA 1
ATOM 605 C C . ARG A 1 82 ? -6.970 -10.313 9.327 1.00 95.31 82 ARG A C 1
ATOM 607 O O . ARG A 1 82 ? -6.303 -10.671 8.363 1.00 95.31 82 ARG A O 1
ATOM 614 N N . ASP A 1 83 ? -7.619 -9.154 9.375 1.00 93.88 83 ASP A N 1
ATOM 615 C CA . ASP A 1 83 ? -7.611 -8.210 8.255 1.00 93.88 83 ASP A CA 1
ATOM 616 C C . ASP A 1 83 ? -6.187 -7.731 7.958 1.00 93.88 83 ASP A C 1
ATOM 618 O O . ASP A 1 83 ? -5.735 -7.788 6.816 1.00 93.88 83 ASP A O 1
ATOM 622 N N . ARG A 1 84 ? -5.427 -7.366 8.999 1.00 94.00 84 ARG A N 1
ATOM 623 C CA . ARG A 1 84 ? -4.008 -6.998 8.870 1.00 94.00 84 ARG A CA 1
ATOM 624 C C . ARG A 1 84 ? -3.165 -8.142 8.312 1.00 94.00 84 ARG A C 1
ATOM 626 O O . ARG A 1 84 ? -2.341 -7.907 7.434 1.00 94.00 84 ARG A O 1
ATOM 633 N N . ALA A 1 85 ? -3.381 -9.371 8.784 1.00 95.50 85 ALA A N 1
ATOM 634 C CA . ALA A 1 85 ? -2.673 -10.544 8.278 1.00 95.50 85 ALA A CA 1
ATOM 635 C C . ALA A 1 85 ? -2.983 -10.804 6.797 1.00 95.50 85 ALA A C 1
ATOM 637 O O . ALA A 1 85 ? -2.072 -11.097 6.029 1.00 95.50 85 ALA A O 1
ATOM 638 N N . LYS A 1 86 ? -4.245 -10.642 6.380 1.00 94.88 86 LYS A N 1
ATOM 639 C CA . LYS A 1 86 ? -4.664 -10.797 4.984 1.00 94.88 86 LYS A CA 1
ATOM 640 C C . LYS A 1 86 ? -4.033 -9.738 4.085 1.00 94.88 86 LYS A C 1
ATOM 642 O O . LYS A 1 86 ? -3.495 -10.085 3.039 1.00 94.88 86 LYS A O 1
ATOM 647 N N . VAL A 1 87 ? -4.051 -8.471 4.503 1.00 94.38 87 VAL A N 1
ATOM 648 C CA . VAL A 1 87 ? -3.383 -7.388 3.765 1.00 94.38 87 VAL A CA 1
ATOM 649 C C . VAL A 1 87 ? -1.893 -7.688 3.632 1.00 94.38 87 VAL A C 1
ATOM 651 O O . VAL A 1 87 ? -1.370 -7.675 2.524 1.00 94.38 87 VAL A O 1
ATOM 654 N N . MET A 1 88 ? -1.223 -8.036 4.732 1.00 95.25 88 MET A N 1
ATOM 655 C CA . MET A 1 88 ? 0.210 -8.322 4.714 1.00 95.25 88 MET A CA 1
ATOM 656 C C . MET A 1 88 ? 0.555 -9.525 3.825 1.00 95.25 88 MET A C 1
ATOM 658 O O . MET A 1 88 ? 1.496 -9.467 3.038 1.00 95.25 88 MET A O 1
ATOM 662 N N . HIS A 1 89 ? -0.235 -10.599 3.903 1.00 95.88 89 HIS A N 1
ATOM 663 C CA . HIS A 1 89 ? -0.085 -11.762 3.033 1.00 95.88 89 HIS A CA 1
ATOM 664 C C . HIS A 1 89 ? -0.184 -11.375 1.556 1.00 95.88 89 HIS A C 1
ATOM 666 O O . HIS A 1 89 ? 0.687 -11.740 0.769 1.00 95.88 89 HIS A O 1
ATOM 672 N N . ASN A 1 90 ? -1.199 -10.590 1.195 1.00 93.62 90 ASN A N 1
ATOM 673 C CA . ASN A 1 90 ? -1.409 -10.174 -0.184 1.00 93.62 90 ASN A CA 1
ATOM 674 C C . ASN A 1 90 ? -0.267 -9.290 -0.700 1.00 93.62 90 ASN A C 1
ATOM 676 O O . ASN A 1 90 ? 0.170 -9.486 -1.828 1.00 93.62 90 ASN A O 1
ATOM 680 N N . VAL A 1 91 ? 0.250 -8.359 0.113 1.00 93.19 91 VAL A N 1
ATOM 681 C CA . VAL A 1 91 ? 1.405 -7.516 -0.255 1.00 93.19 91 VAL A CA 1
ATOM 682 C C . VAL A 1 91 ? 2.614 -8.384 -0.612 1.00 93.19 91 VAL A C 1
ATOM 684 O O . VAL A 1 91 ? 3.214 -8.195 -1.671 1.00 93.19 91 VAL A O 1
ATOM 687 N N . TYR A 1 92 ? 2.957 -9.364 0.230 1.00 93.62 92 TYR A N 1
ATOM 688 C CA . TYR A 1 92 ? 4.103 -10.239 -0.027 1.00 93.62 92 TYR A CA 1
ATOM 689 C C . TYR A 1 92 ? 3.884 -11.177 -1.212 1.00 93.62 92 TYR A C 1
ATOM 691 O O . TYR A 1 92 ? 4.787 -11.326 -2.032 1.00 93.62 92 TYR A O 1
ATOM 699 N N . ALA A 1 93 ? 2.697 -11.777 -1.323 1.00 94.19 93 ALA A N 1
ATOM 700 C CA . ALA A 1 93 ? 2.356 -12.647 -2.443 1.00 94.19 93 ALA A CA 1
ATOM 701 C C . ALA A 1 93 ? 2.439 -11.888 -3.777 1.00 94.19 93 ALA A C 1
ATOM 703 O O . ALA A 1 93 ? 3.119 -12.335 -4.695 1.00 94.19 93 ALA A O 1
ATOM 704 N N . THR A 1 94 ? 1.845 -10.692 -3.830 1.00 91.88 94 THR A N 1
ATOM 705 C CA . THR A 1 94 ? 1.872 -9.808 -5.003 1.00 91.88 94 THR A CA 1
ATOM 706 C C . THR A 1 94 ? 3.298 -9.419 -5.382 1.00 91.88 94 THR A C 1
ATOM 708 O O . THR A 1 94 ? 3.687 -9.487 -6.544 1.00 91.88 94 THR A O 1
ATOM 711 N N . THR A 1 95 ? 4.104 -9.030 -4.391 1.00 90.44 95 THR A N 1
ATOM 712 C CA . THR A 1 95 ? 5.501 -8.644 -4.621 1.00 90.44 95 THR A CA 1
ATOM 713 C C . THR A 1 95 ? 6.301 -9.800 -5.213 1.00 90.44 95 THR A C 1
ATOM 715 O O . THR A 1 95 ? 7.042 -9.610 -6.176 1.00 90.44 95 THR A O 1
ATOM 718 N N . LEU A 1 96 ? 6.138 -11.004 -4.658 1.00 91.00 96 LEU A N 1
ATOM 719 C CA . LEU A 1 96 ? 6.835 -12.190 -5.142 1.00 91.00 96 LEU A CA 1
ATOM 720 C C . LEU A 1 96 ? 6.412 -12.552 -6.568 1.00 91.00 96 LEU A C 1
ATOM 722 O O . LEU A 1 96 ? 7.280 -12.855 -7.377 1.00 91.00 96 LEU A O 1
ATOM 726 N N . GLU A 1 97 ? 5.116 -12.495 -6.879 1.00 88.81 97 GLU A N 1
ATOM 727 C CA . GLU A 1 97 ? 4.583 -12.795 -8.211 1.00 88.81 97 GLU A CA 1
ATOM 728 C C . GLU A 1 97 ? 5.148 -11.847 -9.273 1.00 88.81 97 GLU A C 1
ATOM 730 O O . GLU A 1 97 ? 5.692 -12.304 -10.276 1.00 88.81 97 GLU A O 1
ATOM 735 N N . VAL A 1 98 ? 5.110 -10.536 -9.021 1.00 88.19 98 VAL A N 1
ATOM 736 C CA . VAL A 1 98 ? 5.620 -9.532 -9.966 1.00 88.19 98 VAL A CA 1
ATOM 737 C C . VAL A 1 98 ? 7.130 -9.649 -10.144 1.00 88.19 98 VAL A C 1
ATOM 739 O O . VAL A 1 98 ? 7.622 -9.599 -11.270 1.00 88.19 98 VAL A O 1
ATOM 742 N N . ILE A 1 99 ? 7.889 -9.826 -9.057 1.00 85.38 99 ILE A N 1
ATOM 743 C CA . ILE A 1 99 ? 9.342 -10.008 -9.159 1.00 85.38 99 ILE A CA 1
ATOM 744 C C . ILE A 1 99 ? 9.660 -11.298 -9.913 1.00 85.38 99 ILE A C 1
ATOM 746 O O . ILE A 1 99 ? 10.533 -11.288 -10.778 1.00 85.38 99 ILE A O 1
ATOM 750 N N . HIS A 1 100 ? 8.959 -12.392 -9.611 1.00 85.81 100 HIS A N 1
ATOM 751 C CA . HIS A 1 100 ? 9.155 -13.666 -10.290 1.00 85.81 100 HIS A CA 1
ATOM 752 C C . HIS A 1 100 ? 8.869 -13.530 -11.788 1.00 85.81 100 HIS A C 1
ATOM 754 O O . HIS A 1 100 ? 9.703 -13.905 -12.608 1.00 85.81 100 HIS A O 1
ATOM 760 N N . ASP A 1 101 ? 7.736 -12.939 -12.161 1.00 84.56 101 ASP A N 1
ATOM 761 C CA . ASP A 1 101 ? 7.399 -12.713 -13.563 1.00 84.56 101 ASP A CA 1
ATOM 762 C C . ASP A 1 101 ? 8.451 -11.848 -14.267 1.00 84.56 101 ASP A C 1
ATOM 764 O O . ASP A 1 101 ? 8.995 -12.222 -15.307 1.00 84.56 101 ASP A O 1
ATOM 768 N N . ARG A 1 102 ? 8.834 -10.724 -13.653 1.00 81.50 102 ARG A N 1
ATOM 769 C CA . ARG A 1 102 ? 9.750 -9.772 -14.281 1.00 81.50 102 ARG A CA 1
ATOM 770 C C . ARG A 1 102 ? 11.183 -10.279 -14.385 1.00 81.50 102 ARG A C 1
ATOM 772 O O . ARG A 1 102 ? 11.887 -9.902 -15.321 1.00 81.50 102 ARG A O 1
ATOM 779 N N . TYR A 1 103 ? 11.615 -11.103 -13.435 1.00 75.06 103 TYR A N 1
ATOM 780 C CA . TYR A 1 103 ? 12.963 -11.658 -13.403 1.00 75.06 103 TYR A CA 1
ATOM 781 C C . TYR A 1 103 ? 13.104 -12.904 -14.284 1.00 75.06 103 TYR A C 1
ATOM 783 O O . TYR A 1 103 ? 14.139 -13.065 -14.927 1.00 75.06 103 TYR A O 1
ATOM 791 N N . PHE A 1 104 ? 12.084 -13.770 -14.334 1.00 77.12 104 PHE A N 1
ATOM 792 C CA . PHE A 1 104 ? 12.166 -15.058 -15.035 1.00 77.12 104 PHE A CA 1
ATOM 793 C C . PHE A 1 104 ? 11.503 -15.074 -16.416 1.00 77.12 104 PHE A C 1
ATOM 795 O O . PHE A 1 104 ? 11.958 -15.819 -17.280 1.00 77.12 104 PHE A O 1
ATOM 802 N N . HIS A 1 105 ? 10.472 -14.259 -16.654 1.00 73.50 105 HIS A N 1
ATOM 803 C CA . HIS A 1 105 ? 9.754 -14.205 -17.936 1.00 73.50 105 HIS A CA 1
ATOM 804 C C . HIS A 1 105 ? 9.963 -12.890 -18.700 1.00 73.50 105 HIS A C 1
ATOM 806 O O . HIS A 1 105 ? 9.455 -12.724 -19.807 1.00 73.50 105 HIS A O 1
ATOM 812 N N . GLY A 1 106 ? 10.714 -11.941 -18.136 1.00 68.00 106 GLY A N 1
ATOM 813 C CA . GLY A 1 106 ? 11.041 -10.691 -18.808 1.00 68.00 106 GLY A CA 1
ATOM 814 C C . GLY A 1 106 ? 12.097 -10.877 -19.899 1.00 68.00 106 GLY A C 1
ATOM 815 O O . GLY A 1 106 ? 13.224 -11.266 -19.611 1.00 68.00 106 GLY A O 1
ATOM 816 N N . ASP A 1 107 ? 11.786 -10.469 -21.134 1.00 65.31 107 ASP A N 1
ATOM 817 C CA . ASP A 1 107 ? 12.743 -10.443 -22.259 1.00 65.31 107 ASP A CA 1
ATOM 818 C C . ASP A 1 107 ? 13.991 -9.569 -21.995 1.00 65.31 107 ASP A C 1
ATOM 820 O O . ASP A 1 107 ? 14.974 -9.621 -22.738 1.00 65.31 107 ASP A O 1
ATOM 824 N N . ARG A 1 108 ? 13.954 -8.709 -20.965 1.00 65.19 108 ARG A N 1
ATOM 825 C CA . ARG A 1 108 ? 15.040 -7.802 -20.569 1.00 65.19 108 ARG A CA 1
ATOM 826 C C . ARG A 1 108 ? 15.100 -7.651 -19.051 1.00 65.19 108 ARG A C 1
ATOM 828 O O . ARG A 1 108 ? 14.063 -7.534 -18.403 1.00 65.19 108 ARG A O 1
ATOM 835 N N . ALA A 1 109 ? 16.317 -7.547 -18.512 1.00 65.25 109 ALA A N 1
ATOM 836 C CA . ALA A 1 109 ? 16.544 -7.214 -17.109 1.00 65.25 109 ALA A CA 1
ATOM 837 C C . ALA A 1 109 ? 15.932 -5.839 -16.791 1.00 65.25 109 ALA A C 1
ATOM 839 O O . ALA A 1 109 ? 16.385 -4.807 -17.290 1.00 65.25 109 ALA A O 1
ATOM 840 N N . VAL A 1 110 ? 14.871 -5.831 -15.988 1.00 71.31 110 VAL A N 1
ATOM 841 C CA . VAL A 1 110 ? 14.175 -4.609 -15.577 1.00 71.31 110 VAL A CA 1
ATOM 842 C C . VAL A 1 110 ? 14.822 -4.060 -14.316 1.00 71.31 110 VAL A C 1
ATOM 844 O O . VAL A 1 110 ? 15.205 -4.807 -13.417 1.00 71.31 110 VAL A O 1
ATOM 847 N N . ILE A 1 111 ? 14.954 -2.734 -14.254 1.00 77.62 111 ILE A N 1
ATOM 848 C CA . ILE A 1 111 ? 15.497 -2.049 -13.081 1.00 77.62 111 ILE A CA 1
ATOM 849 C C . ILE A 1 111 ? 14.585 -2.358 -11.882 1.00 77.62 111 ILE A C 1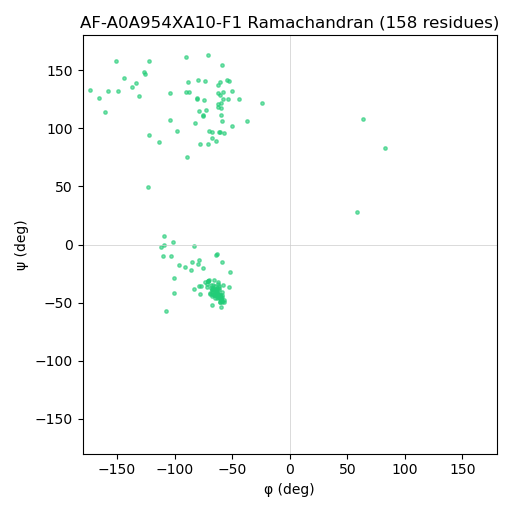
ATOM 851 O O . ILE A 1 111 ? 13.379 -2.126 -11.988 1.00 77.62 111 ILE A O 1
ATOM 855 N N . PRO A 1 112 ? 15.123 -2.816 -10.736 1.00 73.19 112 PRO A N 1
ATOM 856 C CA . PRO A 1 112 ? 14.316 -3.212 -9.579 1.00 73.19 112 PRO A CA 1
ATOM 857 C C . PRO A 1 112 ? 13.318 -2.145 -9.115 1.00 73.19 112 PRO A C 1
ATOM 859 O O . PRO A 1 112 ? 12.190 -2.469 -8.763 1.00 73.19 112 PRO A O 1
ATOM 862 N N . ALA A 1 113 ? 13.695 -0.864 -9.188 1.00 79.81 113 ALA A N 1
ATOM 863 C CA . ALA A 1 113 ? 12.799 0.248 -8.870 1.00 79.81 113 ALA A CA 1
ATOM 864 C C . ALA A 1 113 ? 11.539 0.261 -9.754 1.00 79.81 113 ALA A C 1
ATOM 866 O O . ALA A 1 113 ? 10.437 0.460 -9.251 1.00 79.81 113 ALA A O 1
ATOM 867 N N . ARG A 1 114 ? 11.686 -0.028 -11.053 1.00 82.25 114 ARG A N 1
ATOM 868 C CA . ARG A 1 114 ? 10.555 -0.099 -11.982 1.00 82.25 114 ARG A CA 1
ATOM 869 C C . ARG A 1 114 ? 9.694 -1.337 -11.739 1.00 82.25 114 ARG A C 1
ATOM 871 O O . ARG A 1 114 ? 8.478 -1.243 -11.818 1.00 82.25 114 ARG A O 1
ATOM 878 N N . ALA A 1 115 ? 10.307 -2.467 -11.386 1.00 83.69 115 ALA A N 1
ATOM 879 C CA . ALA A 1 115 ? 9.560 -3.670 -11.012 1.00 83.69 115 ALA A CA 1
ATOM 880 C C . ALA A 1 115 ? 8.696 -3.446 -9.756 1.00 83.69 115 ALA A C 1
ATOM 882 O O . ALA A 1 115 ? 7.589 -3.963 -9.665 1.00 83.69 115 ALA A O 1
ATOM 883 N N . MET A 1 116 ? 9.157 -2.630 -8.806 1.00 84.88 116 MET A N 1
ATOM 884 C CA . MET A 1 116 ? 8.361 -2.278 -7.626 1.00 84.88 116 MET A CA 1
ATOM 885 C C . MET A 1 116 ? 7.162 -1.372 -7.945 1.00 84.88 116 MET A C 1
ATOM 887 O O . MET A 1 116 ? 6.131 -1.474 -7.290 1.00 84.88 116 MET A O 1
ATOM 891 N N . GLU A 1 117 ? 7.245 -0.515 -8.961 1.00 87.50 117 GLU A N 1
ATOM 892 C CA . GLU A 1 117 ? 6.074 0.249 -9.423 1.00 87.50 117 GLU A CA 1
ATOM 893 C C . GLU A 1 117 ? 5.004 -0.673 -10.032 1.00 87.50 117 GLU A C 1
ATOM 895 O O . GLU A 1 117 ? 3.806 -0.458 -9.832 1.00 87.50 117 GLU A O 1
ATOM 900 N N . ASP A 1 118 ? 5.429 -1.747 -10.703 1.00 88.12 118 ASP A N 1
ATOM 901 C CA . ASP A 1 118 ? 4.521 -2.777 -11.216 1.00 88.12 118 ASP A CA 1
ATOM 902 C C . ASP A 1 118 ? 3.820 -3.523 -10.056 1.00 88.12 118 ASP A C 1
ATOM 904 O O . ASP A 1 118 ? 2.621 -3.794 -10.142 1.00 88.12 118 ASP A O 1
ATOM 908 N N . VAL A 1 119 ? 4.505 -3.747 -8.921 1.00 88.56 119 VAL A N 1
ATOM 909 C CA . VAL A 1 119 ? 3.884 -4.268 -7.682 1.00 88.56 119 VAL A CA 1
ATOM 910 C C . VAL A 1 119 ? 2.771 -3.342 -7.201 1.00 88.56 119 VAL A C 1
ATOM 912 O O . VAL A 1 119 ? 1.685 -3.810 -6.865 1.00 88.56 119 VAL A O 1
ATOM 915 N N . PHE A 1 120 ? 2.992 -2.027 -7.184 1.00 91.50 120 PHE A N 1
ATOM 916 C CA . PHE A 1 120 ? 1.965 -1.078 -6.742 1.00 91.50 120 PHE A CA 1
ATOM 917 C C . PHE A 1 120 ? 0.746 -1.072 -7.666 1.00 91.50 120 PHE A C 1
ATOM 919 O O . PHE A 1 120 ? -0.395 -1.027 -7.197 1.00 91.50 120 PHE A O 1
ATOM 926 N N . SER A 1 121 ? 0.972 -1.177 -8.976 1.00 90.94 121 SER A N 1
ATOM 927 C CA . SER A 1 121 ? -0.097 -1.327 -9.965 1.00 90.94 121 SER A CA 1
ATOM 928 C C . SER A 1 121 ? -0.908 -2.611 -9.736 1.00 90.94 121 SER A C 1
ATOM 930 O O . SER A 1 121 ? -2.144 -2.595 -9.744 1.00 90.94 121 SER A O 1
ATOM 932 N N . GLU A 1 122 ? -0.224 -3.719 -9.448 1.00 90.69 122 GLU A N 1
ATOM 933 C CA . GLU A 1 122 ? -0.841 -5.003 -9.123 1.00 90.69 122 GLU A CA 1
ATOM 934 C C . GLU A 1 122 ? -1.667 -4.928 -7.831 1.00 90.69 122 GLU A C 1
ATOM 936 O O . GLU A 1 122 ? -2.838 -5.316 -7.811 1.00 90.69 122 GLU A O 1
ATOM 941 N N . MET A 1 123 ? -1.122 -4.314 -6.778 1.00 91.38 123 MET A N 1
ATOM 942 C CA . MET A 1 123 ? -1.831 -4.072 -5.520 1.00 91.38 123 MET A CA 1
ATOM 943 C C . MET A 1 123 ? -3.102 -3.238 -5.727 1.00 91.38 123 MET A C 1
ATOM 945 O O . MET A 1 123 ? -4.167 -3.586 -5.203 1.00 91.38 123 MET A O 1
ATOM 949 N N . LYS A 1 124 ? -3.032 -2.178 -6.542 1.00 92.50 124 LYS A N 1
ATOM 950 C CA . LYS A 1 124 ? -4.204 -1.373 -6.911 1.00 92.50 124 LYS A CA 1
ATOM 951 C C . LYS A 1 124 ? -5.239 -2.210 -7.659 1.00 92.50 124 LYS A C 1
ATOM 953 O O . LYS A 1 124 ? -6.438 -2.073 -7.401 1.00 92.50 124 LYS A O 1
ATOM 958 N N . ARG A 1 125 ? -4.814 -3.116 -8.546 1.00 92.25 125 ARG A N 1
ATOM 959 C CA . ARG A 1 125 ? -5.734 -3.988 -9.290 1.00 92.25 125 ARG A CA 1
ATOM 960 C C . ARG A 1 125 ? -6.438 -4.993 -8.379 1.00 92.25 125 ARG A C 1
ATOM 962 O O . ARG A 1 125 ? -7.672 -5.054 -8.427 1.00 92.25 125 ARG A O 1
ATOM 969 N N . GLN A 1 126 ? -5.678 -5.735 -7.574 1.00 89.69 126 GLN A N 1
ATOM 970 C CA . GLN A 1 126 ? -6.173 -6.853 -6.765 1.00 89.69 126 GLN A CA 1
ATOM 971 C C . GLN A 1 126 ? -6.894 -6.400 -5.492 1.00 89.69 126 GLN A C 1
ATOM 973 O O . GLN A 1 126 ? -7.941 -6.944 -5.149 1.00 89.69 126 GLN A O 1
ATOM 978 N N . MET A 1 127 ? -6.353 -5.398 -4.794 1.00 88.94 127 MET A N 1
ATOM 979 C CA . MET A 1 127 ? -6.818 -5.003 -3.458 1.00 88.94 127 MET A CA 1
ATOM 980 C C . MET A 1 127 ? -7.535 -3.655 -3.423 1.00 88.94 127 MET A C 1
ATOM 982 O O . MET A 1 127 ? -8.112 -3.319 -2.394 1.00 88.94 127 MET A O 1
ATOM 986 N N . LYS A 1 128 ? -7.509 -2.884 -4.519 1.00 90.94 128 LYS A N 1
ATOM 987 C CA . LYS A 1 128 ? -8.028 -1.501 -4.570 1.00 90.94 128 LYS A CA 1
ATOM 988 C C . LYS A 1 128 ? -7.350 -0.566 -3.561 1.00 90.94 128 LYS A C 1
ATOM 990 O O . LY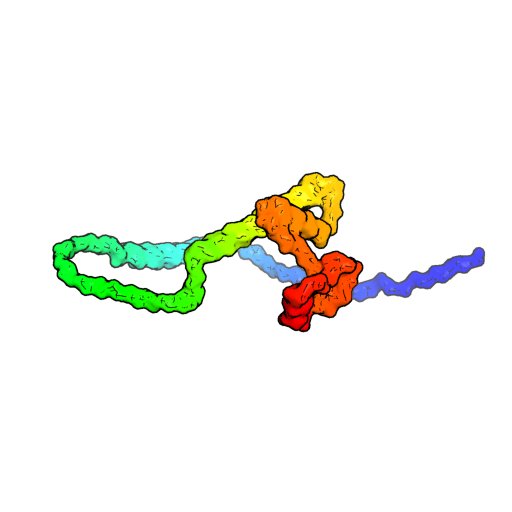S A 1 128 ? -7.951 0.403 -3.113 1.00 90.94 128 LYS A O 1
ATOM 995 N N . ILE A 1 129 ? -6.096 -0.862 -3.221 1.00 89.94 129 ILE A N 1
ATOM 996 C CA . ILE A 1 129 ? -5.255 -0.033 -2.355 1.00 89.94 129 ILE A CA 1
ATOM 997 C C . ILE A 1 129 ? -4.256 0.704 -3.241 1.00 89.94 129 ILE A C 1
ATOM 999 O O . ILE A 1 129 ? -3.594 0.082 -4.070 1.00 89.94 129 ILE A O 1
ATOM 1003 N N . GLU A 1 130 ? -4.147 2.017 -3.065 1.00 90.06 130 GLU A N 1
ATOM 1004 C CA . GLU A 1 130 ? -3.161 2.831 -3.772 1.00 90.06 130 GLU A CA 1
ATOM 1005 C C . GLU A 1 130 ? -1.861 2.912 -2.969 1.00 90.06 130 GLU A C 1
ATOM 1007 O O . GLU A 1 130 ? -1.873 3.171 -1.766 1.00 90.06 130 GLU A O 1
ATOM 1012 N N . ALA A 1 131 ? -0.740 2.670 -3.643 1.00 89.81 131 ALA A N 1
ATOM 1013 C CA . ALA A 1 131 ? 0.603 2.806 -3.099 1.00 89.81 131 ALA A CA 1
ATOM 1014 C C . ALA A 1 131 ? 1.461 3.574 -4.108 1.00 89.81 131 ALA A C 1
ATOM 1016 O O . ALA A 1 131 ? 1.344 3.355 -5.315 1.00 89.81 131 ALA A O 1
ATOM 1017 N N . ARG A 1 132 ? 2.306 4.483 -3.619 1.00 89.38 132 ARG A N 1
ATOM 1018 C CA . ARG A 1 132 ? 3.218 5.279 -4.443 1.00 89.38 132 ARG A CA 1
ATOM 1019 C C . ARG A 1 132 ? 4.472 5.642 -3.660 1.00 89.38 132 ARG A C 1
ATOM 1021 O O . ARG A 1 132 ? 4.459 5.651 -2.428 1.00 89.38 132 ARG A O 1
ATOM 1028 N N . TRP A 1 133 ? 5.546 5.955 -4.374 1.00 89.50 133 TRP A N 1
ATOM 1029 C CA . TRP A 1 133 ? 6.758 6.483 -3.759 1.00 89.50 133 TRP A CA 1
ATOM 1030 C C . TRP A 1 133 ? 6.551 7.930 -3.323 1.00 89.50 133 TRP A C 1
ATOM 1032 O O . TRP A 1 133 ? 5.942 8.713 -4.044 1.00 89.50 133 TRP A O 1
ATOM 1042 N N . ILE A 1 134 ? 7.089 8.288 -2.157 1.00 90.88 134 ILE A N 1
ATOM 1043 C CA . ILE A 1 134 ? 7.073 9.658 -1.643 1.00 90.88 134 ILE A CA 1
ATOM 1044 C C . ILE A 1 134 ? 8.491 10.017 -1.208 1.00 90.88 134 ILE A C 1
ATOM 1046 O O . ILE A 1 134 ? 9.122 9.282 -0.446 1.00 90.88 134 ILE A O 1
ATOM 1050 N N . SER A 1 135 ? 9.003 11.143 -1.701 1.00 89.56 135 SER A N 1
ATOM 1051 C CA . SER A 1 135 ? 10.313 11.654 -1.304 1.00 89.56 135 SER A CA 1
ATOM 1052 C C . SER A 1 135 ? 10.223 12.391 0.031 1.00 89.56 135 SER A C 1
ATOM 1054 O O . SER A 1 135 ? 9.424 13.314 0.174 1.00 89.56 135 SER A O 1
ATOM 1056 N N . VAL A 1 136 ? 11.050 11.990 1.000 1.00 88.38 136 VAL A N 1
ATOM 1057 C CA . VAL A 1 136 ? 11.029 12.538 2.370 1.00 88.38 136 VAL A CA 1
ATOM 1058 C C . VAL A 1 136 ? 12.231 13.447 2.637 1.00 88.38 136 VAL A C 1
ATOM 1060 O O . VAL A 1 136 ? 12.065 14.624 2.935 1.00 88.38 136 VAL A O 1
ATOM 1063 N N . ASN A 1 137 ? 13.450 12.927 2.471 1.00 85.50 137 ASN A N 1
ATOM 1064 C CA . ASN A 1 137 ? 14.683 13.641 2.846 1.00 85.50 137 ASN A CA 1
ATOM 1065 C C . ASN A 1 137 ? 15.347 14.388 1.689 1.00 85.50 137 ASN A C 1
ATOM 1067 O O . ASN A 1 137 ? 16.225 15.224 1.892 1.00 85.50 137 ASN A O 1
ATOM 1071 N N . LEU A 1 138 ? 14.979 14.041 0.459 1.00 82.88 138 LEU A N 1
ATOM 1072 C CA . LEU A 1 138 ? 15.606 14.544 -0.754 1.00 82.88 138 LEU A CA 1
ATOM 1073 C C . LEU A 1 138 ? 14.556 15.215 -1.629 1.00 82.88 138 LEU A C 1
ATOM 1075 O O . LEU A 1 138 ? 13.361 14.931 -1.529 1.00 82.88 138 LEU A O 1
ATOM 1079 N N . ARG A 1 139 ? 15.003 16.095 -2.525 1.00 80.88 139 ARG A N 1
ATOM 1080 C CA . ARG A 1 139 ? 14.120 16.625 -3.564 1.00 80.88 139 ARG A CA 1
ATOM 1081 C C . ARG A 1 139 ? 13.659 15.470 -4.452 1.00 80.88 139 ARG A C 1
ATOM 1083 O O . ARG A 1 139 ? 14.497 14.691 -4.913 1.00 80.88 139 ARG A O 1
ATOM 1090 N N . ALA A 1 140 ? 12.353 15.373 -4.687 1.00 84.31 140 ALA A N 1
ATOM 1091 C CA . ALA A 1 140 ? 11.798 14.359 -5.568 1.00 84.31 140 ALA A CA 1
ATOM 1092 C C . ALA A 1 140 ? 12.418 14.489 -6.970 1.00 84.31 140 ALA A C 1
ATOM 1094 O O . ALA A 1 140 ? 12.533 15.584 -7.523 1.00 84.31 140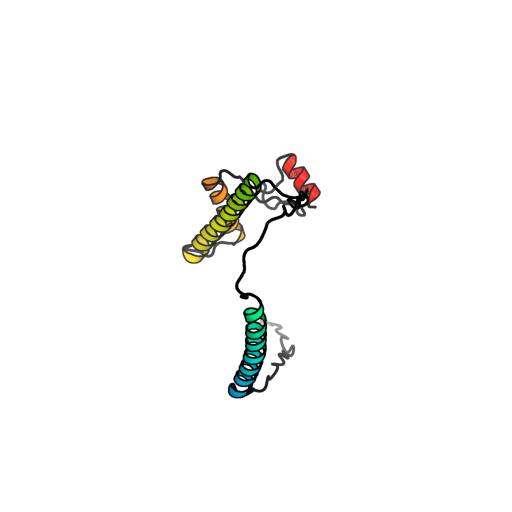 ALA A O 1
ATOM 1095 N N . MET A 1 141 ? 12.885 13.368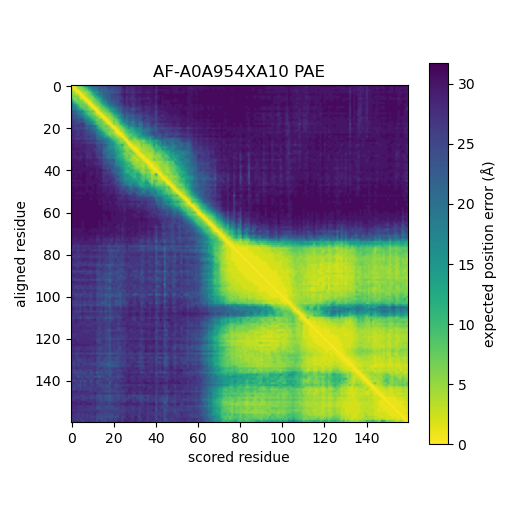 -7.522 1.00 80.00 141 MET A N 1
ATOM 1096 C CA . MET A 1 141 ? 13.462 13.326 -8.872 1.00 80.00 141 MET A CA 1
ATOM 1097 C C . MET A 1 141 ? 12.397 13.173 -9.968 1.00 80.00 141 MET A C 1
ATOM 1099 O O . MET A 1 141 ? 12.693 13.417 -11.133 1.00 80.00 141 MET A O 1
ATOM 1103 N N . SER A 1 142 ? 11.174 12.795 -9.587 1.00 80.06 142 SER A N 1
ATOM 1104 C CA . SER A 1 142 ? 9.973 12.817 -10.423 1.00 80.06 142 SER A CA 1
ATOM 1105 C C . SER A 1 142 ? 8.877 13.588 -9.693 1.00 80.06 142 SER A C 1
ATOM 1107 O O . SER A 1 142 ? 8.810 13.530 -8.464 1.00 80.06 142 SER A O 1
ATOM 1109 N N . ILE A 1 143 ? 8.016 14.264 -10.454 1.00 79.31 143 ILE A N 1
ATOM 1110 C CA . ILE A 1 143 ? 6.853 15.001 -9.936 1.00 79.31 143 ILE A CA 1
ATOM 1111 C C . ILE A 1 143 ? 5.894 14.035 -9.224 1.00 79.31 143 ILE A C 1
ATOM 1113 O O . ILE A 1 143 ? 5.372 14.355 -8.162 1.00 79.31 143 ILE A O 1
ATOM 1117 N N . ASP A 1 144 ? 5.766 12.807 -9.735 1.00 83.94 144 ASP A N 1
ATOM 1118 C CA . ASP A 1 144 ? 4.866 11.777 -9.195 1.00 83.94 144 ASP A CA 1
ATOM 1119 C C . ASP A 1 144 ? 5.228 11.312 -7.769 1.00 83.94 144 ASP A C 1
ATOM 1121 O O . ASP A 1 144 ? 4.477 10.554 -7.152 1.00 83.94 144 ASP A O 1
ATOM 1125 N N . HIS A 1 145 ? 6.388 11.726 -7.242 1.00 88.56 145 HIS A N 1
ATOM 1126 C CA . HIS A 1 145 ? 6.891 11.342 -5.918 1.00 88.56 145 HIS A CA 1
ATOM 1127 C C . HIS A 1 145 ? 6.866 12.491 -4.900 1.00 88.56 145 HIS A C 1
ATOM 1129 O O . HIS A 1 145 ? 7.400 12.349 -3.795 1.00 88.56 145 HIS A O 1
ATOM 1135 N N . GLU A 1 146 ? 6.278 13.636 -5.251 1.00 88.75 146 GLU A N 1
ATOM 1136 C CA . GLU A 1 146 ? 6.048 14.720 -4.298 1.00 88.75 146 GLU A CA 1
ATOM 1137 C C . GLU A 1 146 ? 4.803 14.437 -3.439 1.00 88.75 146 GLU A C 1
ATOM 1139 O O . GLU A 1 146 ? 3.814 13.905 -3.950 1.00 88.75 146 GLU A O 1
ATOM 1144 N N . PRO A 1 147 ? 4.814 14.767 -2.133 1.00 90.56 147 PRO A N 1
ATOM 1145 C CA . PRO A 1 147 ? 3.619 14.696 -1.295 1.00 90.56 147 PRO A CA 1
ATOM 1146 C C . PRO A 1 147 ? 2.536 15.664 -1.802 1.00 90.56 147 PRO A C 1
ATOM 1148 O O . PRO A 1 147 ? 2.744 16.878 -1.827 1.00 90.56 147 PRO A O 1
ATOM 1151 N N . GLU A 1 148 ? 1.359 15.155 -2.154 1.00 90.44 148 GLU A N 1
ATOM 1152 C CA . GLU A 1 148 ? 0.271 15.947 -2.744 1.00 90.44 148 GLU A CA 1
ATOM 1153 C C . GLU A 1 148 ? -0.785 16.310 -1.703 1.00 90.44 148 GLU A C 1
ATOM 1155 O O . GLU A 1 148 ? -1.283 17.440 -1.646 1.00 90.44 148 GLU A O 1
ATOM 1160 N N . THR A 1 149 ? -1.127 15.351 -0.845 1.00 93.06 149 THR A N 1
ATOM 1161 C CA . THR A 1 149 ? -2.171 15.528 0.164 1.00 9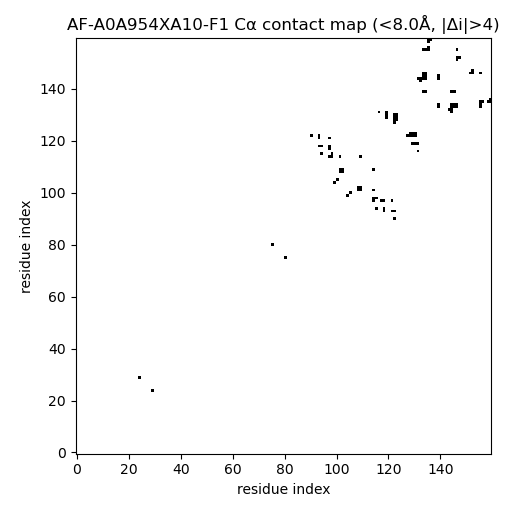3.06 149 THR A CA 1
ATOM 1162 C C . THR A 1 149 ? -1.607 16.067 1.473 1.00 93.06 149 THR A C 1
ATOM 1164 O O . THR A 1 149 ? -0.414 15.980 1.766 1.00 93.06 149 THR A O 1
ATOM 1167 N N . GLU A 1 150 ? -2.488 16.623 2.302 1.00 93.31 150 GLU A N 1
ATOM 1168 C CA . GLU A 1 150 ? -2.103 17.119 3.623 1.00 93.31 150 GLU A CA 1
ATOM 1169 C C . GLU A 1 150 ? -1.600 15.994 4.535 1.00 93.31 150 GLU A C 1
ATOM 1171 O O . GLU A 1 150 ? -0.613 16.162 5.247 1.00 93.31 150 GLU A O 1
ATOM 1176 N N . PHE A 1 151 ? -2.221 14.817 4.439 1.00 93.69 151 PHE A N 1
ATOM 1177 C CA . PHE A 1 151 ? -1.759 13.618 5.129 1.00 93.69 151 PHE A CA 1
ATOM 1178 C C . PHE A 1 151 ? -0.333 13.239 4.712 1.00 93.69 151 PHE A C 1
ATOM 1180 O O . PHE A 1 151 ? 0.515 13.013 5.569 1.00 93.69 151 PHE A O 1
ATOM 1187 N N . GLU A 1 152 ? -0.046 13.213 3.410 1.00 92.19 152 GLU A N 1
ATOM 1188 C CA . GLU A 1 152 ? 1.281 12.855 2.902 1.00 92.19 152 GLU A CA 1
ATOM 1189 C C . GLU A 1 152 ? 2.346 13.877 3.304 1.00 92.19 152 GLU A C 1
ATOM 1191 O O . GLU A 1 152 ? 3.447 13.488 3.687 1.00 92.19 152 GLU A O 1
ATOM 1196 N N . ARG A 1 153 ? 2.024 15.179 3.283 1.00 92.25 153 ARG A N 1
ATOM 1197 C CA . ARG A 1 153 ? 2.930 16.229 3.776 1.00 92.25 153 ARG A CA 1
ATOM 1198 C C . ARG A 1 153 ? 3.252 16.052 5.258 1.00 92.25 153 ARG A C 1
ATOM 1200 O O . ARG A 1 153 ? 4.410 16.179 5.652 1.00 92.25 153 ARG A O 1
ATOM 1207 N N . GLN A 1 154 ? 2.247 15.742 6.077 1.00 93.81 154 GLN A N 1
ATOM 1208 C CA . GLN A 1 154 ? 2.443 15.488 7.505 1.00 93.81 154 GLN A CA 1
ATOM 1209 C C . GLN A 1 154 ? 3.247 14.209 7.752 1.00 93.81 154 GLN A C 1
ATOM 1211 O O . GLN A 1 154 ? 4.158 14.219 8.576 1.00 93.81 154 GLN A O 1
ATOM 1216 N N . ALA A 1 155 ? 2.959 13.137 7.013 1.00 91.44 155 ALA A N 1
ATOM 1217 C CA . ALA A 1 155 ? 3.698 11.883 7.095 1.00 91.44 155 ALA A CA 1
ATOM 1218 C C . ALA A 1 155 ? 5.169 12.067 6.693 1.00 91.44 155 ALA A C 1
ATOM 1220 O O . ALA A 1 155 ? 6.053 11.617 7.416 1.00 91.44 155 ALA A O 1
ATOM 1221 N N . ALA A 1 156 ? 5.443 12.786 5.600 1.00 90.56 156 ALA A N 1
ATOM 1222 C CA . ALA A 1 156 ? 6.805 13.108 5.184 1.00 90.56 156 ALA A CA 1
ATOM 1223 C C . ALA A 1 156 ? 7.537 13.918 6.266 1.00 90.56 156 ALA A C 1
ATOM 1225 O O . ALA A 1 156 ? 8.635 13.551 6.663 1.00 90.56 156 ALA A O 1
ATOM 1226 N N . LYS A 1 157 ? 6.899 14.951 6.831 1.00 91.19 157 LYS A N 1
ATOM 1227 C CA . LYS A 1 157 ? 7.485 15.753 7.917 1.00 91.19 157 LYS A CA 1
ATOM 1228 C C . LYS A 1 157 ? 7.762 14.947 9.193 1.00 91.19 157 LYS A C 1
ATOM 1230 O O . LYS A 1 157 ? 8.687 15.269 9.927 1.00 91.19 157 LYS A O 1
ATOM 1235 N N . ALA A 1 158 ? 6.948 13.938 9.496 1.00 93.00 158 ALA A N 1
ATOM 1236 C CA . AL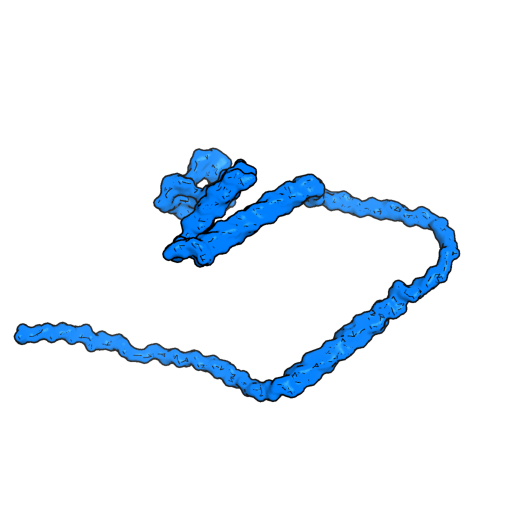A A 1 158 ? 7.153 13.083 10.665 1.00 93.00 158 ALA A CA 1
ATOM 1237 C C . ALA A 1 158 ? 8.302 12.074 10.481 1.00 93.00 158 ALA A C 1
ATOM 1239 O O . ALA A 1 158 ? 8.800 11.540 11.469 1.00 93.00 158 ALA A O 1
ATOM 1240 N N . LEU A 1 159 ? 8.687 11.791 9.233 1.00 88.31 159 LEU A N 1
ATOM 1241 C CA . LEU A 1 159 ? 9.722 10.819 8.870 1.00 88.31 159 LEU A CA 1
ATOM 1242 C C . LEU A 1 159 ? 11.064 11.467 8.475 1.00 88.31 159 LEU A C 1
ATOM 1244 O O . LEU A 1 159 ? 12.036 10.731 8.298 1.00 88.31 159 LEU A O 1
ATOM 1248 N N . SER A 1 160 ? 11.104 12.795 8.309 1.00 78.75 160 SER A N 1
ATOM 1249 C CA . SER A 1 160 ? 12.301 13.591 7.984 1.00 78.75 160 SER A CA 1
ATOM 1250 C C . SER A 1 160 ? 13.120 13.950 9.217 1.00 78.75 160 SER A C 1
ATOM 1252 O O . SER A 1 160 ? 14.357 13.774 9.183 1.00 78.75 160 SER A O 1
#